Protein AF-A0A7M1NWH5-F1 (afdb_monomer_lite)

Secondary structure (DSSP, 8-state):
--HHHHHHHHHHTTPEEEEE-SSEEEEEETTTTEEEEEEEETTEEEEEEEETTB--HHHHHHHHHHH-TTPEEE--SS--SSEEEEE----

Foldseek 3Di:
DDPVLLQVLCVVVQWDWDDDPDQKTWTAHPPQQKIWIWGQDPNWIKIKMAHVQAAPPVVQVVVCCVSQVQWAWDDDPDRGSITMTTRDPPD

pLDDT: mean 84.32, std 11.16, range [35.66, 95.12]

Structure (mmCIF, N/CA/C/O backbone):
data_AF-A0A7M1NWH5-F1
#
_entry.id   AF-A0A7M1NWH5-F1
#
loop_
_atom_site.group_PDB
_atom_site.id
_atom_site.type_symbol
_atom_site.label_atom_id
_atom_site.label_alt_id
_atom_site.label_comp_id
_atom_site.label_asym_id
_atom_site.label_entity_id
_atom_site.label_seq_id
_atom_site.pdbx_PDB_ins_code
_atom_site.Cartn_x
_atom_site.Cartn_y
_atom_site.Cartn_z
_atom_site.occupancy
_atom_site.B_iso_or_equiv
_atom_site.auth_seq_id
_atom_site.auth_comp_id
_atom_site.auth_asym_id
_atom_site.auth_atom_id
_atom_site.pdbx_PDB_model_num
ATOM 1 N N . MET A 1 1 ? 3.442 10.322 -8.254 1.00 78.56 1 MET A N 1
ATOM 2 C CA . MET A 1 1 ? 2.715 10.661 -7.013 1.00 78.56 1 MET A CA 1
ATOM 3 C C . MET A 1 1 ? 3.741 10.991 -5.945 1.00 78.56 1 MET A C 1
ATOM 5 O O . MET A 1 1 ? 4.764 10.315 -5.865 1.00 78.56 1 MET A O 1
ATOM 9 N N . GLU A 1 2 ? 3.524 12.047 -5.176 1.00 85.56 2 GLU A N 1
ATOM 10 C CA . GLU A 1 2 ? 4.416 12.457 -4.095 1.00 85.56 2 GLU A CA 1
ATOM 11 C C . GLU A 1 2 ? 4.159 11.665 -2.805 1.00 85.56 2 GLU A C 1
ATOM 13 O O . GLU A 1 2 ? 3.062 11.163 -2.557 1.00 85.56 2 GLU A O 1
ATOM 18 N N . LYS A 1 3 ? 5.172 11.600 -1.931 1.00 86.62 3 LYS A N 1
ATOM 19 C CA . LYS A 1 3 ? 5.090 10.944 -0.612 1.00 86.62 3 LYS A CA 1
ATOM 20 C C . LYS A 1 3 ? 3.896 11.440 0.214 1.00 86.62 3 LYS A C 1
ATOM 22 O O . LYS A 1 3 ? 3.199 10.634 0.824 1.00 86.62 3 LYS A O 1
ATOM 27 N N . LYS A 1 4 ? 3.649 12.753 0.209 1.00 89.31 4 LYS A N 1
ATOM 28 C CA . LYS A 1 4 ? 2.549 13.377 0.955 1.00 89.31 4 LYS A CA 1
ATOM 29 C C . LYS A 1 4 ? 1.179 12.889 0.478 1.00 89.31 4 LYS A C 1
ATOM 31 O O . LYS A 1 4 ? 0.334 12.569 1.304 1.00 89.31 4 LYS A O 1
ATOM 36 N N . GLU A 1 5 ? 0.984 12.749 -0.832 1.00 90.19 5 GLU A N 1
ATOM 37 C CA . GLU A 1 5 ? -0.281 12.269 -1.401 1.00 90.19 5 GLU A CA 1
ATOM 38 C C . GLU A 1 5 ? -0.584 10.818 -1.001 1.00 90.19 5 GLU A C 1
ATOM 40 O O . GLU A 1 5 ? -1.739 10.468 -0.754 1.00 90.19 5 GLU A O 1
ATOM 45 N N . ILE A 1 6 ? 0.448 9.970 -0.920 1.00 89.50 6 ILE A N 1
ATOM 46 C CA . ILE A 1 6 ? 0.319 8.571 -0.487 1.00 89.50 6 ILE A CA 1
ATOM 47 C C . ILE A 1 6 ? -0.106 8.506 0.982 1.00 89.50 6 ILE A C 1
ATOM 49 O O . ILE A 1 6 ? -1.052 7.786 1.302 1.00 89.50 6 ILE A O 1
ATOM 53 N N . ILE A 1 7 ? 0.558 9.283 1.847 1.00 92.44 7 ILE A N 1
ATOM 54 C CA . ILE A 1 7 ? 0.226 9.381 3.275 1.00 92.44 7 ILE A CA 1
ATOM 55 C C . ILE A 1 7 ? -1.227 9.840 3.440 1.00 92.44 7 ILE A C 1
ATOM 57 O O . ILE A 1 7 ? -2.030 9.118 4.023 1.00 92.44 7 ILE A O 1
ATOM 61 N N . GLU A 1 8 ? -1.603 10.969 2.830 1.00 93.81 8 GLU A N 1
ATOM 62 C CA . GLU A 1 8 ? -2.954 11.528 2.953 1.00 93.81 8 GLU A CA 1
ATOM 63 C C . GLU A 1 8 ? -4.043 10.577 2.439 1.00 93.81 8 GLU A C 1
ATOM 65 O O . GLU A 1 8 ? -5.125 10.485 3.023 1.00 93.81 8 GLU A O 1
ATOM 70 N N . LYS A 1 9 ? -3.794 9.864 1.331 1.00 92.94 9 LYS A N 1
ATOM 71 C CA . LYS A 1 9 ? -4.739 8.869 0.803 1.00 92.94 9 LYS A CA 1
ATOM 72 C C . LYS A 1 9 ? -4.935 7.713 1.776 1.00 92.94 9 LYS A C 1
ATOM 74 O O . LYS A 1 9 ? -6.075 7.294 1.964 1.00 92.94 9 LYS A O 1
ATOM 79 N N . LEU A 1 10 ? -3.863 7.197 2.370 1.00 93.38 10 LEU A N 1
ATOM 80 C CA . LEU A 1 10 ? -3.923 6.066 3.296 1.00 93.38 10 LEU A CA 1
ATOM 81 C C . LEU A 1 10 ? -4.572 6.461 4.629 1.00 93.38 10 LEU A C 1
ATOM 83 O O . LEU A 1 10 ? -5.460 5.749 5.097 1.00 93.38 10 LEU A O 1
ATOM 87 N N . GLU A 1 11 ? -4.240 7.631 5.175 1.00 94.00 11 GLU A N 1
ATOM 88 C CA . GLU A 1 11 ? -4.861 8.167 6.395 1.00 94.00 11 GLU A CA 1
ATOM 89 C C . GLU A 1 11 ? -6.370 8.380 6.233 1.00 94.00 11 GLU A C 1
ATOM 91 O O . GLU A 1 11 ? -7.154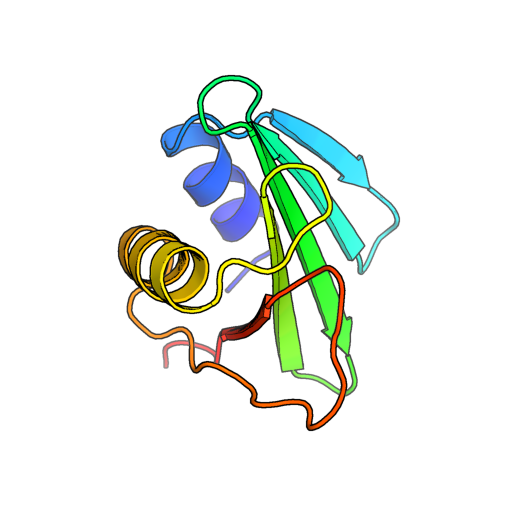 7.961 7.085 1.00 94.00 11 GLU A O 1
ATOM 96 N N . LYS A 1 12 ? -6.815 8.916 5.086 1.00 94.00 12 LYS A N 1
ATOM 97 C CA . LYS A 1 12 ? -8.251 9.042 4.757 1.00 94.00 12 LYS A CA 1
ATOM 98 C C . LYS A 1 12 ? -8.991 7.701 4.722 1.00 94.00 12 LYS A C 1
ATOM 100 O O . LYS A 1 12 ? -10.207 7.680 4.889 1.00 94.00 12 LYS A O 1
ATOM 105 N N . HIS A 1 13 ? -8.277 6.597 4.512 1.00 91.81 13 HIS A N 1
ATOM 106 C CA . HIS A 1 13 ? -8.829 5.242 4.526 1.00 91.81 13 HIS A CA 1
ATOM 107 C C . HIS A 1 13 ? -8.618 4.523 5.868 1.00 91.81 13 HIS A C 1
ATOM 109 O O . HIS A 1 13 ? -8.869 3.325 5.961 1.00 91.81 13 HIS A O 1
ATOM 115 N N . GLY A 1 14 ? -8.214 5.240 6.922 1.00 92.12 14 GLY A N 1
ATOM 116 C CA . GLY A 1 14 ? -8.080 4.688 8.270 1.00 92.12 14 GLY A CA 1
ATOM 117 C C . GLY A 1 14 ? -6.805 3.875 8.485 1.00 92.12 14 GLY A C 1
ATOM 118 O O . GLY A 1 14 ? -6.798 2.972 9.325 1.00 92.12 14 GLY A O 1
ATOM 119 N N . PHE A 1 15 ? -5.751 4.159 7.716 1.00 94.31 15 PHE A N 1
ATOM 120 C CA . PHE A 1 15 ? -4.406 3.705 8.043 1.00 94.31 15 PHE A CA 1
ATOM 121 C C . PHE A 1 15 ? -3.674 4.742 8.872 1.00 94.31 15 PHE A C 1
ATOM 123 O O . PHE A 1 15 ? -3.686 5.928 8.568 1.00 94.31 15 PHE A O 1
ATOM 130 N N . GLU A 1 16 ? -2.948 4.261 9.860 1.00 95.12 16 GLU A N 1
ATOM 131 C CA . GLU A 1 16 ? -2.039 5.053 10.659 1.00 95.12 16 GLU A CA 1
ATOM 132 C C . GLU A 1 16 ? -0.627 4.871 10.121 1.00 95.12 16 GLU A C 1
ATOM 134 O O . GLU A 1 16 ? -0.158 3.747 9.889 1.00 95.12 16 GLU A O 1
ATOM 139 N N . PHE A 1 17 ? 0.051 5.992 9.907 1.00 93.50 17 PHE A N 1
ATOM 140 C CA . PHE A 1 17 ? 1.459 5.995 9.562 1.00 93.50 17 PHE A CA 1
ATOM 141 C C . PHE A 1 17 ? 2.282 5.452 10.731 1.00 93.50 17 PHE A C 1
ATOM 143 O O . PHE A 1 17 ? 2.194 5.965 11.846 1.00 93.50 17 PHE A O 1
ATOM 150 N N . ASN A 1 18 ? 3.079 4.408 10.490 1.00 92.44 18 ASN A N 1
ATOM 151 C CA . ASN A 1 18 ? 3.759 3.694 11.571 1.00 92.44 18 ASN A CA 1
ATOM 152 C C . ASN A 1 18 ? 5.285 3.616 11.423 1.00 92.44 18 ASN A C 1
ATOM 154 O O . ASN A 1 18 ? 5.957 3.366 12.422 1.00 92.44 18 ASN A O 1
ATOM 158 N N . LEU A 1 19 ? 5.841 3.779 10.215 1.00 90.94 19 LEU A N 1
ATOM 159 C CA . LEU A 1 19 ? 7.284 3.675 9.951 1.00 90.94 19 LEU A CA 1
ATOM 160 C C . LEU A 1 19 ? 7.721 4.598 8.801 1.00 90.94 19 LEU A C 1
ATOM 162 O O . LEU A 1 19 ? 7.081 4.616 7.752 1.00 90.94 19 LEU A O 1
ATOM 166 N N . ASP A 1 20 ? 8.865 5.271 8.965 1.00 92.06 20 ASP A N 1
ATOM 167 C CA . ASP A 1 20 ? 9.555 6.037 7.915 1.00 92.06 20 ASP A CA 1
ATOM 168 C C . ASP A 1 20 ? 11.026 5.626 7.841 1.00 92.06 20 ASP A C 1
ATOM 170 O O . ASP A 1 20 ? 11.771 5.802 8.806 1.00 92.06 20 ASP A O 1
ATOM 174 N N . TRP A 1 21 ? 11.464 5.109 6.696 1.00 87.75 21 TRP A N 1
ATOM 175 C CA . TRP A 1 21 ? 12.876 4.812 6.444 1.00 87.75 21 TRP A CA 1
ATOM 176 C C . TRP A 1 21 ? 13.449 5.619 5.282 1.00 87.75 21 TRP A C 1
ATOM 178 O O . TRP A 1 21 ? 14.478 5.234 4.741 1.00 87.75 21 TRP A O 1
ATOM 188 N N . GLY A 1 22 ? 12.813 6.726 4.883 1.00 85.56 22 GLY A N 1
ATOM 189 C CA . GLY A 1 22 ? 13.224 7.532 3.733 1.00 85.56 22 GLY A CA 1
ATOM 190 C C . GLY A 1 22 ? 12.461 7.121 2.470 1.00 85.56 22 GLY A C 1
ATOM 191 O O . GLY A 1 22 ? 11.337 7.591 2.282 1.00 85.56 22 GLY A O 1
ATOM 192 N N . PRO A 1 23 ? 13.015 6.259 1.589 1.00 85.25 23 PRO A N 1
ATOM 193 C CA . PRO A 1 23 ? 12.312 5.776 0.393 1.00 85.25 23 PRO A CA 1
ATOM 194 C C . PRO A 1 23 ? 11.216 4.738 0.680 1.00 85.25 23 PRO A C 1
ATOM 196 O O . PRO A 1 23 ? 10.573 4.269 -0.260 1.00 85.25 23 PRO A O 1
ATOM 199 N N . THR A 1 24 ? 11.018 4.370 1.947 1.00 89.12 24 THR A N 1
ATOM 200 C CA . THR A 1 24 ? 10.101 3.315 2.374 1.00 89.12 24 THR A CA 1
ATOM 201 C C . THR A 1 24 ? 9.232 3.809 3.525 1.00 89.12 24 THR A C 1
ATOM 203 O O . THR A 1 24 ? 9.745 4.415 4.465 1.00 89.12 24 THR A O 1
ATOM 206 N N . LEU A 1 25 ? 7.930 3.531 3.454 1.00 92.81 25 LEU A N 1
ATOM 207 C CA . LEU A 1 25 ? 6.912 3.990 4.397 1.00 92.81 25 LEU A CA 1
ATOM 208 C C . LEU A 1 25 ? 6.020 2.826 4.819 1.00 92.81 25 LEU A C 1
ATOM 210 O O . LEU A 1 25 ? 5.535 2.085 3.965 1.00 92.81 25 LEU A O 1
ATOM 214 N N . GLY A 1 26 ? 5.773 2.698 6.117 1.00 93.62 26 GLY A N 1
ATOM 215 C CA . GLY A 1 26 ? 4.870 1.702 6.678 1.00 93.62 26 GLY A CA 1
ATOM 216 C C . GLY A 1 26 ? 3.577 2.322 7.189 1.00 93.62 26 GLY A C 1
ATOM 217 O O . GLY A 1 26 ? 3.574 3.408 7.776 1.00 93.62 26 GLY A O 1
ATOM 218 N N . PHE A 1 27 ? 2.491 1.574 7.017 1.00 94.19 27 PHE A N 1
ATOM 219 C CA . PHE A 1 27 ? 1.159 1.907 7.492 1.00 94.19 27 PHE A CA 1
ATOM 220 C C . PHE A 1 27 ? 0.461 0.682 8.079 1.00 94.19 27 PHE A C 1
ATOM 222 O O . PHE A 1 27 ? 0.633 -0.445 7.598 1.00 94.19 27 PHE A O 1
ATOM 229 N N . LYS A 1 28 ? -0.394 0.901 9.079 1.00 93.44 28 LYS A N 1
ATOM 230 C CA . LYS A 1 28 ? -1.233 -0.141 9.684 1.00 93.44 28 LYS A CA 1
ATOM 231 C C . LYS A 1 28 ? -2.671 0.330 9.813 1.00 93.44 28 LYS A C 1
ATOM 233 O O . LYS A 1 28 ? -2.918 1.498 10.060 1.00 93.44 28 LYS A O 1
ATOM 238 N N . SER A 1 29 ? -3.614 -0.586 9.659 1.00 90.88 29 SER A N 1
ATOM 239 C CA . SER A 1 29 ? -5.010 -0.360 10.006 1.00 90.88 29 SER A CA 1
ATOM 240 C C . SER A 1 29 ? -5.472 -1.493 10.904 1.00 90.88 29 SER A C 1
ATOM 242 O O . SER A 1 29 ? -5.616 -2.633 10.452 1.00 90.88 29 SER A O 1
ATOM 244 N N . ASP A 1 30 ? -5.722 -1.181 12.173 1.00 85.38 30 ASP A N 1
ATOM 245 C CA . ASP A 1 30 ? -6.271 -2.145 13.132 1.00 85.38 30 ASP A CA 1
ATOM 246 C C . ASP A 1 30 ? -7.724 -2.501 12.797 1.00 85.38 30 ASP A C 1
ATOM 248 O O . ASP A 1 30 ? -8.153 -3.641 12.992 1.00 85.38 30 ASP A O 1
ATOM 252 N N . LYS A 1 31 ? -8.458 -1.551 12.202 1.00 84.81 31 LYS A N 1
ATOM 253 C CA . LYS A 1 31 ? -9.825 -1.742 11.705 1.00 84.81 31 LYS A CA 1
ATOM 254 C C . LYS A 1 31 ? -9.885 -2.829 10.635 1.00 84.81 31 LYS A C 1
ATOM 256 O O . LYS A 1 31 ? -10.678 -3.762 10.743 1.00 84.81 31 LYS A O 1
ATOM 261 N N . ASP A 1 32 ? -9.033 -2.724 9.618 1.00 80.75 32 ASP A N 1
ATOM 262 C CA . ASP A 1 32 ? -9.024 -3.660 8.488 1.00 80.75 32 ASP A CA 1
ATOM 263 C C . ASP A 1 32 ? -8.078 -4.849 8.695 1.00 80.75 32 ASP A C 1
ATOM 265 O O . ASP A 1 32 ? -8.033 -5.772 7.865 1.00 80.75 32 ASP A O 1
ATOM 269 N N . LYS A 1 33 ? -7.355 -4.843 9.824 1.00 87.94 33 LYS A N 1
ATOM 270 C CA . LYS A 1 33 ? -6.291 -5.785 10.174 1.00 87.94 33 LYS A CA 1
ATOM 271 C C . LYS A 1 33 ? -5.277 -5.937 9.039 1.00 87.94 33 LYS A C 1
ATOM 273 O O . LYS A 1 33 ? -4.900 -7.051 8.659 1.00 87.94 33 LYS A O 1
ATOM 278 N N . ALA A 1 34 ? -4.902 -4.804 8.456 1.00 90.44 34 ALA A N 1
ATOM 279 C CA . ALA A 1 34 ? -4.065 -4.712 7.272 1.00 90.44 34 ALA A CA 1
ATOM 280 C C . ALA A 1 34 ? -2.796 -3.913 7.564 1.00 90.44 34 ALA A C 1
ATOM 282 O O . ALA A 1 34 ? -2.823 -2.937 8.311 1.00 90.44 34 ALA A O 1
ATOM 283 N N . SER A 1 35 ? -1.694 -4.292 6.929 1.00 91.44 35 SER A N 1
ATOM 284 C CA . SER A 1 35 ? -0.486 -3.469 6.866 1.00 91.44 35 SER A CA 1
ATOM 285 C C . SER A 1 35 ? -0.127 -3.184 5.421 1.00 91.44 35 SER A C 1
ATOM 287 O O . SER A 1 35 ? -0.214 -4.079 4.578 1.00 91.44 35 SER A O 1
ATOM 289 N N . ILE A 1 36 ? 0.277 -1.946 5.152 1.00 92.81 36 ILE A N 1
ATOM 290 C CA . ILE A 1 36 ? 0.736 -1.496 3.843 1.00 92.81 36 ILE A CA 1
ATOM 291 C C . ILE A 1 36 ? 2.167 -0.994 3.981 1.00 92.81 36 ILE 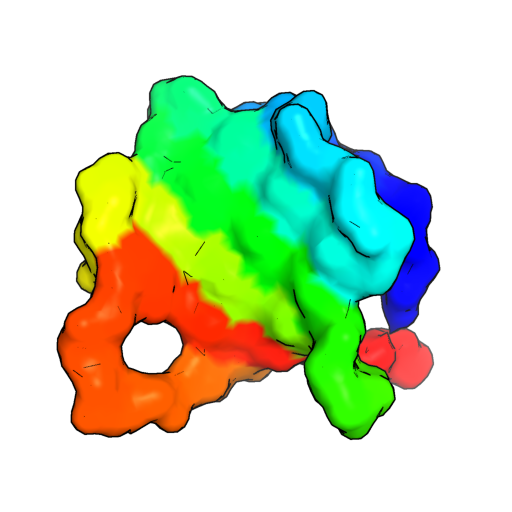A C 1
ATOM 293 O O . ILE A 1 36 ? 2.465 -0.166 4.835 1.00 92.81 36 ILE A O 1
ATOM 297 N N . MET A 1 37 ? 3.041 -1.490 3.118 1.00 92.44 37 MET A N 1
ATOM 298 C CA . MET A 1 37 ? 4.392 -0.989 2.944 1.00 92.44 37 MET A CA 1
ATOM 299 C C . MET A 1 37 ? 4.500 -0.363 1.563 1.00 92.44 37 MET A C 1
ATOM 301 O O . MET A 1 37 ? 4.240 -1.018 0.558 1.00 92.44 37 MET A O 1
ATOM 305 N N . TYR A 1 38 ? 4.888 0.897 1.514 1.00 91.12 38 TYR A N 1
ATOM 306 C CA . TYR A 1 38 ? 5.258 1.586 0.293 1.00 91.12 38 TYR A CA 1
ATOM 307 C C . TYR A 1 38 ? 6.781 1.624 0.184 1.00 91.12 38 TYR A C 1
ATOM 309 O O . TYR A 1 38 ? 7.456 1.919 1.168 1.00 91.12 38 TYR A O 1
ATOM 317 N N . SER A 1 39 ? 7.329 1.358 -0.997 1.00 88.94 39 SER A N 1
ATOM 318 C CA . SER A 1 39 ? 8.752 1.5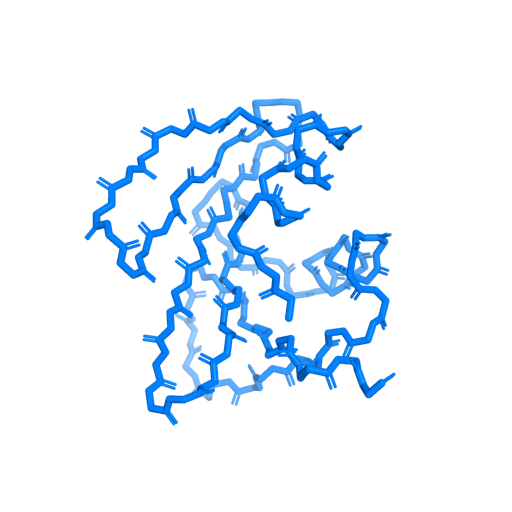27 -1.278 1.00 88.94 39 SER A CA 1
ATOM 319 C C . SER A 1 39 ? 8.996 1.974 -2.715 1.00 88.94 39 SER A C 1
ATOM 321 O O . SER A 1 39 ? 8.258 1.615 -3.633 1.00 88.94 39 SER A O 1
ATOM 323 N N . LYS A 1 40 ? 10.073 2.735 -2.922 1.00 84.94 40 LYS A N 1
ATOM 324 C CA . LYS A 1 40 ? 10.623 2.983 -4.260 1.00 84.94 40 LYS A CA 1
ATOM 325 C C . LYS A 1 40 ? 11.666 1.928 -4.596 1.00 84.94 40 LYS A C 1
ATOM 327 O O . LYS A 1 40 ? 12.719 1.877 -3.964 1.00 84.94 40 LYS A O 1
ATOM 332 N N . HIS A 1 41 ? 11.402 1.113 -5.613 1.00 73.88 41 HIS A N 1
ATO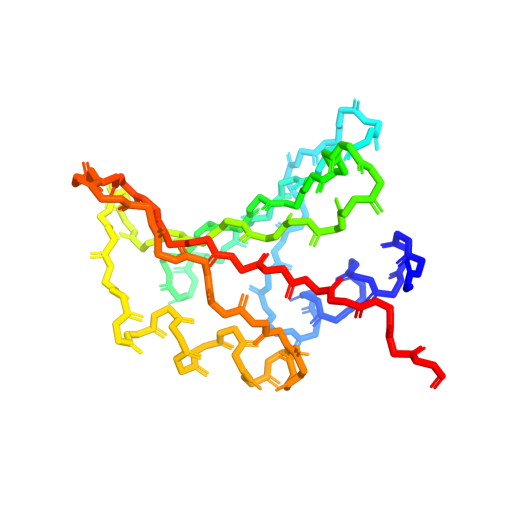M 333 C CA . HIS A 1 41 ? 12.354 0.123 -6.109 1.00 73.88 41 HIS A CA 1
ATOM 334 C C . HIS A 1 41 ? 12.606 0.331 -7.602 1.00 73.88 41 HIS A C 1
ATOM 336 O O . HIS A 1 41 ? 11.674 0.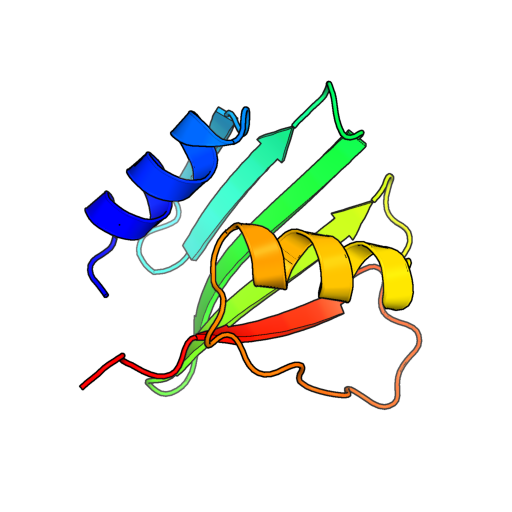287 -8.399 1.00 73.88 41 HIS A O 1
ATOM 342 N N . SER A 1 42 ? 13.865 0.569 -7.983 1.00 70.44 42 SER A N 1
ATOM 343 C CA . SER A 1 42 ? 14.285 0.713 -9.390 1.00 70.44 42 SER A CA 1
ATOM 344 C C . SER A 1 42 ? 13.453 1.726 -10.196 1.00 70.44 42 SER A C 1
ATOM 346 O O . SER A 1 42 ? 13.141 1.502 -11.361 1.00 70.44 42 SER A O 1
ATOM 348 N N . GLY A 1 43 ? 13.060 2.837 -9.561 1.00 70.94 43 GLY A N 1
ATOM 349 C CA . GLY A 1 43 ? 12.240 3.890 -10.175 1.00 70.94 43 GLY A CA 1
ATOM 350 C C . GLY A 1 43 ? 10.727 3.641 -10.154 1.00 70.94 43 GLY A C 1
ATOM 351 O O . GLY A 1 43 ? 9.976 4.548 -10.502 1.00 70.94 43 GLY A O 1
ATOM 352 N N . ALA A 1 44 ? 10.270 2.469 -9.707 1.00 75.31 44 ALA A N 1
ATOM 353 C CA . ALA A 1 44 ? 8.856 2.154 -9.548 1.00 75.31 44 ALA A CA 1
ATOM 354 C C . ALA A 1 44 ? 8.385 2.371 -8.103 1.00 75.31 44 ALA A C 1
ATOM 356 O O . ALA A 1 44 ? 9.056 1.977 -7.145 1.00 75.31 44 ALA A O 1
ATOM 357 N N . ASP A 1 45 ? 7.198 2.955 -7.963 1.00 84.44 45 ASP A N 1
ATOM 358 C CA . ASP A 1 45 ? 6.455 3.038 -6.710 1.00 84.44 45 ASP A CA 1
ATOM 359 C C . ASP A 1 45 ? 5.736 1.703 -6.464 1.00 84.44 45 ASP A C 1
ATOM 361 O O . ASP A 1 45 ? 4.845 1.311 -7.225 1.00 84.44 45 ASP A O 1
ATOM 365 N N . ILE A 1 46 ? 6.132 0.985 -5.414 1.00 88.06 46 ILE A N 1
ATOM 366 C CA . ILE A 1 46 ? 5.593 -0.329 -5.060 1.00 88.06 46 ILE A CA 1
ATOM 367 C C . ILE A 1 46 ? 4.830 -0.233 -3.743 1.00 88.06 46 ILE A C 1
ATOM 369 O O . ILE A 1 46 ? 5.357 0.221 -2.732 1.00 88.06 46 ILE A O 1
ATOM 373 N N . LEU A 1 47 ? 3.591 -0.714 -3.747 1.00 89.56 47 LEU A N 1
ATOM 374 C CA . LEU A 1 47 ? 2.802 -0.993 -2.557 1.00 89.56 47 LEU A CA 1
ATOM 375 C C . LEU A 1 47 ? 2.765 -2.495 -2.311 1.00 89.56 47 LEU A C 1
ATOM 377 O O . LEU A 1 47 ? 2.425 -3.279 -3.192 1.00 89.56 47 LEU A O 1
ATOM 381 N N . SER A 1 48 ? 3.049 -2.891 -1.084 1.00 88.69 48 SER A N 1
ATOM 382 C CA . SER A 1 48 ? 2.854 -4.239 -0.578 1.00 88.69 48 SER A CA 1
ATOM 383 C C . SER A 1 48 ? 1.795 -4.194 0.512 1.00 88.69 48 SER A C 1
ATOM 385 O O . SER A 1 48 ? 1.903 -3.393 1.434 1.00 88.69 48 SER A O 1
ATOM 387 N N . ILE A 1 49 ? 0.757 -5.019 0.405 1.00 89.75 49 ILE A N 1
ATOM 388 C CA . ILE A 1 49 ? -0.330 -5.099 1.386 1.00 89.75 49 ILE A CA 1
ATOM 389 C C . ILE A 1 49 ? -0.486 -6.530 1.891 1.00 89.75 49 ILE A C 1
ATOM 391 O O . ILE A 1 49 ? -0.489 -7.489 1.117 1.00 89.75 49 ILE A O 1
ATOM 395 N N . SER A 1 50 ? -0.671 -6.680 3.194 1.00 86.88 50 SER A N 1
ATOM 396 C CA . SER A 1 50 ? -0.963 -7.957 3.845 1.00 86.88 50 SER A CA 1
ATOM 397 C C . SER A 1 50 ? -2.105 -7.801 4.842 1.00 86.88 50 SER A C 1
ATOM 399 O O . SER A 1 50 ? -2.299 -6.729 5.413 1.00 86.88 50 SER A O 1
ATOM 401 N N . PHE A 1 51 ? -2.868 -8.874 5.060 1.00 83.69 51 PHE A N 1
ATOM 402 C CA . PHE A 1 51 ? -3.910 -8.932 6.088 1.00 83.69 51 PHE A CA 1
ATOM 403 C C . PHE A 1 51 ? -3.482 -9.933 7.155 1.00 83.69 51 PHE A C 1
ATOM 405 O O . PHE A 1 51 ? -3.238 -11.082 6.807 1.00 83.69 51 PHE A O 1
ATOM 412 N N . ASN A 1 52 ? -3.384 -9.541 8.430 1.00 78.25 52 ASN A N 1
ATOM 413 C CA . ASN A 1 52 ? -2.946 -10.428 9.527 1.00 78.25 52 ASN A CA 1
ATOM 414 C C . ASN A 1 52 ? -1.777 -11.375 9.150 1.00 78.25 52 ASN A C 1
ATOM 416 O O . ASN A 1 52 ? -1.819 -12.565 9.448 1.00 78.25 52 ASN A O 1
ATOM 420 N N . GLY A 1 53 ? -0.762 -10.882 8.429 1.00 64.19 53 GLY A N 1
ATOM 421 C CA . GLY A 1 53 ? 0.398 -11.687 8.016 1.00 64.19 53 GLY A CA 1
ATOM 422 C C . GLY A 1 53 ? 0.155 -12.730 6.911 1.00 64.19 53 GLY A C 1
ATOM 423 O O . GLY A 1 53 ? 1.093 -13.435 6.546 1.00 64.19 53 GLY A O 1
ATOM 424 N N . GLN A 1 54 ? -1.053 -12.821 6.347 1.00 65.88 54 GLN A N 1
ATOM 425 C CA . GLN A 1 54 ? -1.373 -13.672 5.202 1.00 65.88 54 GLN A CA 1
ATOM 426 C C . GLN A 1 54 ? -1.772 -12.830 3.981 1.00 65.88 54 GLN A C 1
ATOM 428 O O . GLN A 1 54 ? -2.525 -11.852 4.067 1.00 65.88 54 GLN A O 1
ATOM 433 N N . ALA A 1 55 ? -1.310 -13.243 2.803 1.00 69.75 55 ALA A N 1
ATOM 434 C CA . ALA A 1 55 ? -1.781 -12.673 1.552 1.00 69.75 55 ALA A CA 1
ATOM 435 C C . ALA A 1 55 ? -3.177 -13.220 1.216 1.00 69.75 55 ALA A C 1
ATOM 437 O O . ALA A 1 55 ? -3.334 -14.372 0.822 1.00 69.75 55 ALA A O 1
ATOM 438 N N . ASN A 1 56 ? -4.200 -12.372 1.329 1.00 83.38 56 ASN A N 1
ATOM 439 C CA . ASN A 1 56 ? -5.485 -12.596 0.671 1.00 83.38 56 ASN A CA 1
ATOM 440 C C . ASN A 1 56 ? -5.513 -11.756 -0.610 1.00 83.38 56 ASN A C 1
ATOM 442 O O . ASN A 1 56 ? -5.930 -10.599 -0.577 1.00 83.38 56 ASN A O 1
ATOM 446 N N . GLU A 1 57 ? -5.037 -12.321 -1.724 1.00 85.06 57 GLU A N 1
ATOM 447 C CA . GLU A 1 57 ? -4.843 -11.590 -2.986 1.00 85.06 57 GLU A CA 1
ATOM 448 C C . GLU A 1 57 ? -6.126 -10.904 -3.471 1.00 85.06 57 GLU A C 1
ATOM 450 O O . GLU A 1 57 ? -6.113 -9.725 -3.823 1.00 85.06 57 GLU A O 1
ATOM 455 N N . LYS A 1 58 ? -7.264 -11.611 -3.448 1.00 87.38 58 LYS A N 1
ATOM 456 C CA . LYS A 1 58 ? -8.550 -11.056 -3.896 1.00 87.38 58 LYS A CA 1
ATOM 457 C C . LYS A 1 58 ? -8.961 -9.856 -3.042 1.00 87.38 58 LYS A C 1
ATOM 459 O O . LYS A 1 58 ? -9.363 -8.829 -3.591 1.00 87.38 58 LYS A O 1
ATOM 464 N N . LYS A 1 59 ? -8.832 -9.967 -1.714 1.00 88.56 59 LYS A N 1
ATOM 465 C CA . LYS A 1 59 ? -9.117 -8.867 -0.783 1.00 88.56 59 LYS A CA 1
ATOM 466 C C . LYS A 1 59 ? -8.137 -7.711 -0.991 1.00 88.56 59 LYS A C 1
ATOM 468 O O . LYS A 1 59 ? -8.569 -6.569 -1.080 1.00 88.56 59 LYS A O 1
ATOM 473 N N . ALA A 1 60 ? -6.849 -8.006 -1.152 1.00 89.31 60 ALA A N 1
ATOM 474 C CA . ALA A 1 60 ? -5.798 -7.020 -1.385 1.00 89.31 60 ALA A CA 1
ATOM 475 C C . ALA A 1 60 ? -6.035 -6.234 -2.673 1.00 89.31 60 ALA A C 1
ATOM 477 O O . ALA A 1 60 ? -5.975 -5.010 -2.669 1.00 89.31 60 ALA A O 1
ATOM 478 N N . ARG A 1 61 ? -6.378 -6.926 -3.763 1.00 89.50 61 ARG A N 1
ATOM 479 C CA . ARG A 1 61 ? -6.694 -6.308 -5.053 1.00 89.50 61 ARG A CA 1
ATOM 480 C C . ARG A 1 61 ? -7.898 -5.387 -4.965 1.00 89.50 61 ARG A C 1
ATOM 482 O O . ARG A 1 61 ? -7.836 -4.279 -5.487 1.00 89.50 61 ARG A O 1
ATOM 489 N N . ALA A 1 62 ? -8.979 -5.835 -4.330 1.00 90.88 62 ALA A N 1
ATOM 490 C CA . ALA A 1 62 ? -10.166 -5.005 -4.144 1.00 90.88 62 ALA A CA 1
ATOM 491 C C . ALA A 1 62 ? -9.838 -3.754 -3.317 1.00 90.88 62 ALA A C 1
ATOM 493 O O . ALA A 1 62 ? -10.198 -2.649 -3.705 1.00 90.88 62 ALA A O 1
ATOM 494 N N . PHE A 1 63 ? -9.095 -3.935 -2.229 1.00 90.25 63 PHE A N 1
ATOM 495 C CA . PHE A 1 63 ? -8.751 -2.875 -1.294 1.00 90.25 63 PHE A CA 1
ATOM 496 C C . PHE A 1 63 ? -7.798 -1.836 -1.897 1.00 90.25 63 PHE A C 1
ATOM 498 O O . PHE A 1 63 ? -8.087 -0.644 -1.898 1.00 90.25 63 PHE A O 1
ATOM 505 N N . VAL A 1 64 ? -6.688 -2.271 -2.500 1.00 91.25 64 VAL A N 1
ATOM 506 C CA . VAL A 1 64 ? -5.725 -1.356 -3.131 1.00 91.25 64 VAL A CA 1
ATOM 507 C C . VAL A 1 64 ? -6.369 -0.596 -4.286 1.00 91.25 64 VAL A C 1
ATOM 509 O O . VAL A 1 64 ? -6.124 0.596 -4.411 1.00 91.25 64 VAL A O 1
ATOM 512 N N . LYS A 1 65 ? -7.254 -1.220 -5.077 1.00 91.12 65 LYS A N 1
ATOM 513 C CA . LYS A 1 65 ? -7.983 -0.517 -6.146 1.00 91.12 65 LYS A CA 1
ATOM 514 C C . LYS A 1 65 ? -8.962 0.545 -5.642 1.00 91.12 65 LYS A C 1
ATOM 516 O O . LYS A 1 65 ? -9.268 1.459 -6.398 1.00 91.12 65 LYS A O 1
ATOM 521 N N . GLN A 1 66 ? -9.454 0.448 -4.407 1.00 91.00 66 GLN A N 1
ATOM 522 C CA . GLN A 1 66 ? -10.280 1.510 -3.819 1.00 91.00 66 GLN A CA 1
ATOM 523 C C . GLN A 1 66 ? -9.446 2.763 -3.524 1.00 91.00 66 GLN A C 1
ATOM 525 O O . GLN A 1 66 ? -9.897 3.875 -3.783 1.00 91.00 66 GLN A O 1
ATOM 530 N N . ILE A 1 67 ? -8.213 2.586 -3.042 1.00 91.19 67 ILE A N 1
ATOM 531 C CA . ILE A 1 67 ? -7.333 3.692 -2.626 1.00 91.19 67 ILE A CA 1
ATOM 532 C C . ILE A 1 67 ? -6.529 4.247 -3.817 1.00 91.19 67 ILE A C 1
ATOM 534 O O . ILE A 1 67 ? -6.380 5.462 -4.000 1.00 91.19 67 ILE A O 1
ATOM 538 N N . PHE A 1 68 ? -6.040 3.338 -4.659 1.00 90.19 68 PHE A N 1
ATOM 539 C CA . PHE A 1 68 ? -5.194 3.580 -5.823 1.00 90.19 68 PHE A CA 1
ATOM 540 C C . PHE A 1 68 ? -5.776 2.849 -7.049 1.00 90.19 68 PHE A C 1
ATOM 542 O O . PHE A 1 68 ? -5.316 1.762 -7.405 1.00 90.19 68 PHE A O 1
ATOM 549 N N . PRO A 1 69 ? -6.788 3.426 -7.727 1.00 88.88 69 PRO A N 1
ATOM 550 C CA . PRO A 1 69 ? -7.496 2.762 -8.829 1.00 88.88 69 PRO A CA 1
ATOM 551 C C . PRO A 1 69 ? -6.612 2.317 -9.998 1.00 88.88 69 PRO A C 1
ATOM 553 O O . PRO A 1 69 ? -6.924 1.334 -10.670 1.00 88.88 69 PRO A O 1
ATOM 556 N N . THR A 1 70 ? -5.498 3.013 -10.227 1.00 87.19 70 THR A N 1
ATOM 557 C CA . THR A 1 70 ? -4.536 2.714 -11.296 1.00 87.19 70 THR A CA 1
ATOM 558 C C . THR A 1 70 ? -3.415 1.772 -10.882 1.00 87.19 70 THR A C 1
ATOM 560 O O . THR A 1 70 ? -2.568 1.439 -11.710 1.00 87.19 70 THR A O 1
ATOM 563 N N . ALA A 1 71 ? -3.408 1.298 -9.634 1.00 88.69 71 ALA A N 1
ATOM 564 C CA . ALA A 1 71 ? -2.402 0.357 -9.179 1.00 88.69 71 ALA A CA 1
ATOM 565 C C . ALA A 1 71 ? -2.519 -0.982 -9.929 1.00 88.69 71 ALA A C 1
ATOM 567 O O . ALA A 1 71 ? -3.582 -1.615 -9.980 1.00 88.69 71 ALA A O 1
ATOM 568 N N . LYS A 1 72 ? -1.405 -1.441 -10.497 1.00 89.75 72 LYS A N 1
ATOM 569 C CA . LYS A 1 72 ? -1.297 -2.712 -11.216 1.00 89.75 72 LYS A CA 1
ATOM 570 C C . LYS A 1 72 ? -0.765 -3.785 -10.282 1.00 89.75 72 LYS A C 1
ATOM 572 O O . LYS A 1 72 ? 0.289 -3.626 -9.682 1.00 89.75 72 LYS A O 1
ATOM 577 N N . TYR A 1 73 ? -1.487 -4.892 -10.163 1.00 88.81 73 TYR A N 1
ATOM 578 C CA . TYR A 1 73 ? -1.027 -6.038 -9.381 1.00 88.81 73 TYR A CA 1
ATOM 579 C C . TYR A 1 73 ? 0.201 -6.688 -10.027 1.00 88.81 73 TYR A C 1
ATOM 581 O O . TYR A 1 73 ? 0.200 -6.945 -11.231 1.00 88.81 73 TYR A O 1
ATOM 589 N N . ILE A 1 74 ? 1.201 -7.003 -9.210 1.00 86.56 74 ILE A N 1
ATOM 590 C CA . ILE A 1 74 ? 2.428 -7.684 -9.616 1.00 86.56 74 ILE A CA 1
ATOM 591 C C . ILE A 1 74 ? 2.346 -9.116 -9.094 1.00 86.56 74 ILE A C 1
ATOM 593 O O . ILE A 1 74 ? 2.437 -9.351 -7.889 1.00 86.56 74 ILE A O 1
ATOM 597 N N . HIS A 1 75 ? 2.173 -10.078 -9.999 1.00 81.19 75 HIS A N 1
ATOM 598 C CA . HIS A 1 75 ? 2.220 -11.485 -9.621 1.00 81.19 75 HIS A CA 1
ATOM 599 C C . HIS A 1 75 ? 3.673 -11.887 -9.352 1.00 81.19 75 HIS A C 1
ATOM 601 O O . HIS A 1 75 ? 4.508 -11.849 -10.254 1.00 81.19 75 HIS A O 1
ATOM 607 N N . GLN A 1 76 ? 3.975 -12.273 -8.115 1.00 70.88 76 GLN A N 1
ATOM 608 C CA . GLN A 1 76 ? 5.238 -12.909 -7.756 1.00 70.88 76 GLN A CA 1
ATOM 609 C C . GLN A 1 76 ? 4.930 -14.380 -7.477 1.00 70.88 76 GLN A C 1
ATOM 611 O O . GLN A 1 76 ? 4.106 -14.673 -6.618 1.00 70.88 76 GLN A O 1
ATOM 616 N N . GLY A 1 77 ? 5.538 -15.297 -8.235 1.00 61.31 77 GLY A N 1
ATOM 617 C CA . GLY A 1 77 ? 5.228 -16.738 -8.238 1.00 61.31 77 GLY A CA 1
ATOM 618 C C . GLY A 1 77 ? 5.616 -1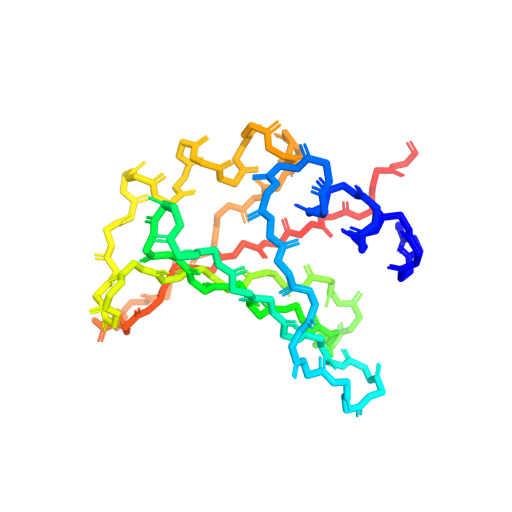7.511 -6.967 1.00 61.31 77 GLY A C 1
ATOM 619 O O . GLY A 1 77 ? 5.937 -18.691 -7.048 1.00 61.31 77 GLY A O 1
ATOM 620 N N . VAL A 1 78 ? 5.627 -16.858 -5.803 1.00 63.56 78 VAL A N 1
ATOM 621 C CA . VAL A 1 78 ? 5.959 -17.428 -4.491 1.00 63.56 78 VAL A CA 1
ATOM 622 C C . VAL A 1 78 ? 4.809 -17.128 -3.526 1.00 63.56 78 VAL A C 1
ATOM 624 O O . VAL A 1 78 ? 4.187 -16.069 -3.610 1.00 63.56 78 VAL A O 1
ATOM 627 N N . VAL A 1 79 ? 4.521 -18.043 -2.592 1.00 60.06 79 VAL A N 1
ATOM 628 C CA . VAL A 1 79 ? 3.548 -17.816 -1.508 1.00 60.06 79 VAL A CA 1
ATOM 629 C C . VAL A 1 79 ? 4.126 -16.783 -0.539 1.00 60.06 79 VAL A C 1
ATOM 631 O O . VAL A 1 79 ? 4.799 -17.118 0.432 1.00 60.06 79 VAL A O 1
ATOM 634 N N . LEU A 1 80 ? 3.918 -15.507 -0.845 1.00 65.38 80 LEU A N 1
ATOM 635 C CA . LEU A 1 80 ? 4.358 -14.392 -0.015 1.00 65.38 80 LEU A CA 1
ATOM 636 C C . LEU A 1 80 ? 3.285 -14.063 1.025 1.00 65.38 80 LEU A C 1
ATOM 638 O O . LEU A 1 80 ? 2.088 -14.231 0.795 1.00 65.38 80 LEU A O 1
ATOM 642 N N . SER A 1 81 ? 3.708 -13.544 2.175 1.00 79.44 81 SER A N 1
ATOM 643 C CA . SER A 1 81 ? 2.813 -13.037 3.225 1.00 79.44 81 SER A CA 1
ATOM 644 C C . SER A 1 81 ? 2.103 -11.730 2.836 1.00 79.44 81 SER A C 1
ATOM 646 O O . SER A 1 81 ? 1.285 -11.227 3.607 1.00 79.44 81 SER A O 1
ATOM 648 N N . ALA A 1 82 ? 2.376 -11.188 1.642 1.00 83.44 82 ALA A N 1
ATOM 649 C CA . ALA A 1 82 ? 1.814 -9.947 1.126 1.00 83.44 82 ALA A CA 1
ATOM 650 C C . ALA A 1 82 ? 1.535 -10.006 -0.388 1.00 83.44 82 ALA A C 1
ATOM 652 O O . ALA A 1 82 ? 2.105 -10.811 -1.121 1.00 83.44 82 ALA A O 1
ATOM 653 N N . SER A 1 83 ? 0.639 -9.137 -0.855 1.00 85.69 83 SER A N 1
ATOM 654 C CA . SER A 1 83 ? 0.328 -8.898 -2.267 1.00 85.69 83 SER A CA 1
ATOM 655 C C . SER A 1 83 ? 0.946 -7.582 -2.731 1.00 85.69 83 SER A C 1
ATOM 657 O O . SER A 1 83 ? 0.836 -6.576 -2.032 1.00 85.69 83 SER A O 1
ATOM 659 N N . TYR A 1 84 ? 1.551 -7.583 -3.919 1.00 86.75 84 TYR A N 1
ATOM 660 C CA . TYR A 1 84 ? 2.337 -6.464 -4.438 1.00 86.75 84 TYR A CA 1
ATOM 661 C C . TYR A 1 84 ? 1.615 -5.748 -5.575 1.00 86.75 84 TYR A C 1
ATOM 663 O O . TYR A 1 84 ? 0.954 -6.365 -6.413 1.00 86.75 84 TYR A O 1
ATOM 671 N N . PHE A 1 85 ? 1.767 -4.431 -5.611 1.00 87.56 85 PHE A N 1
ATOM 672 C CA . PHE A 1 85 ? 1.126 -3.542 -6.561 1.00 87.56 85 PHE A CA 1
ATOM 673 C C . PHE A 1 85 ? 2.109 -2.455 -6.984 1.00 87.56 85 PHE A C 1
ATOM 675 O O . PHE A 1 85 ? 2.770 -1.862 -6.140 1.00 87.56 85 PHE A O 1
ATOM 682 N N . SER A 1 86 ? 2.192 -2.168 -8.277 1.00 85.94 86 SER A N 1
ATOM 683 C CA . SER A 1 86 ? 2.859 -0.973 -8.783 1.00 85.94 86 SER A CA 1
ATOM 684 C C . SER A 1 86 ? 1.844 0.154 -8.879 1.00 85.94 86 SER A C 1
ATOM 686 O O . SER A 1 86 ? 0.773 -0.032 -9.460 1.00 85.94 86 SER A O 1
ATOM 688 N N . ILE A 1 87 ? 2.179 1.322 -8.343 1.00 81.62 87 ILE A N 1
ATOM 689 C CA . ILE A 1 87 ? 1.515 2.564 -8.716 1.00 81.62 87 ILE A CA 1
ATOM 690 C C . ILE A 1 87 ? 2.353 3.136 -9.854 1.00 81.62 87 ILE A C 1
ATOM 692 O O . ILE A 1 87 ? 3.398 3.734 -9.620 1.00 81.62 87 ILE A O 1
ATOM 696 N N . GLU A 1 88 ? 1.948 2.916 -11.102 1.00 71.62 88 GLU A N 1
ATOM 697 C CA . GLU A 1 88 ? 2.547 3.707 -12.177 1.00 71.62 88 GLU A CA 1
ATOM 698 C C . GLU A 1 88 ? 2.236 5.188 -11.916 1.00 71.62 88 GLU A C 1
ATOM 700 O O . GLU A 1 88 ? 1.149 5.497 -11.404 1.00 71.62 88 GLU A O 1
ATOM 705 N N . PRO A 1 89 ? 3.154 6.116 -12.234 1.00 55.06 89 PRO A N 1
ATOM 706 C CA . PRO A 1 89 ? 2.810 7.525 -12.221 1.00 55.06 89 PRO A CA 1
ATOM 707 C C . PRO A 1 89 ? 1.574 7.720 -13.107 1.00 55.06 89 PRO A C 1
ATOM 709 O O . PRO A 1 89 ? 1.572 7.383 -14.288 1.00 55.06 89 PRO A O 1
ATOM 712 N N . LEU A 1 90 ? 0.494 8.208 -12.496 1.00 43.00 90 LEU A N 1
ATOM 713 C CA . LEU A 1 90 ? -0.610 8.809 -13.228 1.00 43.00 90 LEU A CA 1
ATOM 714 C C . LEU A 1 90 ? -0.002 9.987 -13.992 1.00 43.00 90 LEU A C 1
ATOM 716 O O . LEU A 1 90 ? 0.469 10.924 -13.347 1.00 43.00 90 LEU A O 1
ATOM 720 N N . ASN A 1 91 ? 0.077 9.868 -15.318 1.00 35.66 91 ASN A N 1
ATOM 721 C CA . ASN A 1 91 ? 0.387 10.997 -16.196 1.00 35.66 91 ASN A CA 1
ATOM 722 C C . ASN A 1 91 ? -0.530 12.183 -15.890 1.00 35.66 91 ASN A C 1
ATOM 724 O O . ASN A 1 91 ? -1.740 11.936 -15.667 1.00 35.66 91 ASN A O 1
#

Organism: Haemophilus parainfluenzae (NCBI:txid729)

Radius of gyration: 12.04 Å; chains: 1; bounding box: 25×31×29 Å

Sequence (91 aa):
MEKKEIIEKLEKHGFEFNLDWGPTLGFKSDKDKASIMYSKHSGADILSISFNGQANEKKARAFVKQIFPTAKYIHQGVVLSASYFSIEPLN